Protein AF-A0A2E4EBK4-F1 (afdb_monomer_lite)

Radius of gyration: 15.57 Å; chains: 1; bounding box: 38×34×44 Å

pLDDT: mean 87.54, std 9.89, range [37.59, 95.5]

Foldseek 3Di:
DDDDDQPLVLLCVLLVDDSVNLVVLCPDPLSVLLSQLSSQLSVCVVQDVVSVVLLPDPDDLCVLLLLLQHNDLLPRPRSDHSVVLVVCVVVVVSSSSSSNSSSVSSVLCCLQQPDPDRPVLVQVQCVVVVHDNSVLSNCSVVPSPVSNVVNVPRPDPDDD

Sequence (160 aa):
MYRYKFPLKAMAGTTGIPLDTLKTWRQVSNRLNHCKLVELAHLRLKDDPAAQSDLNQDISIQDYASHLGFDNPFKTGAPIPPTTLRQWDKDGDHGRIKMFLLGYQTLLLKSALGKDWDIFKFDCALRDMGLVRSQVVRLIRADLGAAKKLLSHLPIPESA

Structure (mmCIF, N/CA/C/O backbone):
data_AF-A0A2E4EBK4-F1
#
_entry.id   AF-A0A2E4EBK4-F1
#
loop_
_atom_site.group_PDB
_atom_site.id
_atom_site.type_symbol
_atom_site.label_atom_id
_atom_site.label_alt_id
_atom_site.label_comp_id
_atom_site.label_asym_id
_atom_site.label_entity_id
_atom_site.label_seq_id
_atom_site.pdbx_PDB_ins_code
_atom_site.Cartn_x
_atom_site.Cartn_y
_atom_site.Cartn_z
_atom_site.occupancy
_atom_site.B_iso_or_equiv
_atom_site.auth_seq_id
_atom_site.auth_comp_id
_atom_site.auth_asym_id
_atom_site.auth_atom_id
_atom_site.pdbx_PDB_model_num
ATOM 1 N N . MET A 1 1 ? -0.941 17.374 5.161 1.00 51.88 1 MET A N 1
ATOM 2 C CA . MET A 1 1 ? -0.230 16.787 4.003 1.00 51.88 1 MET A CA 1
ATOM 3 C C . MET A 1 1 ? 0.959 15.955 4.495 1.00 51.88 1 MET A C 1
ATOM 5 O O . MET A 1 1 ? 1.629 16.407 5.418 1.00 51.88 1 MET A O 1
ATOM 9 N N . TYR A 1 2 ? 1.174 14.739 3.972 1.00 57.44 2 TYR A N 1
ATOM 10 C CA . TYR A 1 2 ? 2.353 13.906 4.288 1.00 57.44 2 TYR A CA 1
ATOM 11 C C . TYR A 1 2 ? 3.580 14.427 3.524 1.00 57.44 2 TYR A C 1
ATOM 13 O O . TYR A 1 2 ? 3.460 14.763 2.345 1.00 57.44 2 TYR A O 1
ATOM 21 N N . ARG A 1 3 ? 4.745 14.503 4.182 1.00 71.25 3 ARG A N 1
ATOM 22 C CA . ARG A 1 3 ? 6.004 14.930 3.553 1.00 71.25 3 ARG A CA 1
ATOM 23 C C . ARG A 1 3 ? 6.816 13.700 3.148 1.00 71.25 3 ARG A C 1
ATOM 25 O O . ARG A 1 3 ? 7.276 12.965 4.015 1.00 71.25 3 ARG A O 1
ATOM 32 N N . TYR A 1 4 ? 6.980 13.509 1.844 1.00 77.69 4 TYR A N 1
ATOM 33 C CA . TYR A 1 4 ? 7.773 12.432 1.246 1.00 77.69 4 TYR A CA 1
ATOM 34 C C . TYR A 1 4 ? 9.271 12.743 1.367 1.00 77.69 4 TYR A C 1
ATOM 36 O O . TYR A 1 4 ? 9.689 13.877 1.112 1.00 77.69 4 TYR A O 1
ATOM 44 N N . LYS A 1 5 ? 10.070 11.763 1.791 1.00 80.44 5 LYS A N 1
ATOM 45 C CA . LYS A 1 5 ? 11.518 11.875 2.035 1.00 80.44 5 LYS A CA 1
ATOM 46 C C . LYS A 1 5 ? 12.343 11.036 1.052 1.00 80.44 5 LYS A C 1
ATOM 48 O O . LYS A 1 5 ? 13.519 11.334 0.868 1.00 80.44 5 LYS A O 1
ATOM 53 N N . PHE A 1 6 ? 11.744 10.033 0.405 1.00 86.31 6 PHE A N 1
ATOM 54 C CA . PHE A 1 6 ? 12.374 9.141 -0.580 1.00 86.31 6 PHE A CA 1
ATOM 55 C C . PHE A 1 6 ? 13.766 8.611 -0.170 1.00 86.31 6 PHE A C 1
ATOM 57 O O . PHE A 1 6 ? 14.755 8.884 -0.862 1.00 86.31 6 PHE A O 1
ATOM 64 N N . PRO A 1 7 ? 13.895 7.841 0.928 1.00 90.31 7 PRO A N 1
ATOM 65 C CA . PRO A 1 7 ? 15.158 7.210 1.312 1.00 90.31 7 PRO A CA 1
ATOM 66 C C . PRO A 1 7 ? 15.496 6.030 0.376 1.00 90.31 7 PRO A C 1
ATOM 68 O O . PRO A 1 7 ? 15.449 4.870 0.778 1.00 90.31 7 PRO A O 1
ATOM 71 N N . LEU A 1 8 ? 15.842 6.326 -0.884 1.00 91.00 8 LEU A N 1
ATOM 72 C CA . LEU A 1 8 ? 15.862 5.365 -2.000 1.00 91.00 8 LEU A CA 1
ATOM 73 C C . LEU A 1 8 ? 16.691 4.101 -1.730 1.00 91.00 8 LEU A C 1
ATOM 75 O O . LEU A 1 8 ? 16.259 3.014 -2.091 1.00 91.00 8 LEU A O 1
ATOM 79 N N . LYS A 1 9 ? 17.858 4.220 -1.077 1.00 92.31 9 LYS A N 1
ATOM 80 C CA . LYS A 1 9 ? 18.693 3.055 -0.719 1.00 92.31 9 LYS A CA 1
ATOM 81 C C . LYS A 1 9 ? 17.980 2.118 0.257 1.00 92.31 9 LYS A C 1
ATOM 83 O O . LYS A 1 9 ? 17.983 0.911 0.056 1.00 92.31 9 LYS A O 1
ATOM 88 N N . ALA A 1 10 ? 17.350 2.679 1.289 1.00 90.44 10 ALA A N 1
ATOM 89 C CA . ALA A 1 10 ? 16.594 1.896 2.260 1.00 90.44 10 ALA A CA 1
ATOM 90 C C . ALA A 1 10 ? 15.340 1.291 1.615 1.00 90.44 10 ALA A C 1
ATOM 92 O O . ALA A 1 10 ? 15.062 0.120 1.828 1.00 90.44 10 ALA A O 1
ATOM 93 N N . MET A 1 11 ? 14.635 2.065 0.782 1.00 92.12 11 MET A N 1
ATOM 94 C CA . MET A 1 11 ? 13.477 1.576 0.028 1.00 92.12 11 MET A CA 1
ATOM 95 C C . MET A 1 11 ? 13.852 0.408 -0.883 1.00 92.12 11 MET A C 1
ATOM 97 O O . MET A 1 11 ? 13.127 -0.578 -0.912 1.00 92.12 11 MET A O 1
ATOM 101 N N . ALA A 1 12 ? 14.981 0.484 -1.592 1.00 90.56 12 ALA A N 1
ATOM 102 C CA . ALA A 1 12 ? 15.452 -0.614 -2.431 1.00 90.56 12 ALA A CA 1
ATOM 103 C C . ALA A 1 12 ? 15.703 -1.888 -1.609 1.00 90.56 12 ALA A C 1
ATOM 105 O O . ALA A 1 12 ? 15.255 -2.960 -1.999 1.00 90.56 12 ALA A O 1
ATOM 106 N N . GLY A 1 13 ? 16.352 -1.757 -0.445 1.00 87.75 13 GLY A N 1
ATOM 107 C CA . GLY A 1 13 ? 16.614 -2.887 0.451 1.00 87.75 13 GLY A 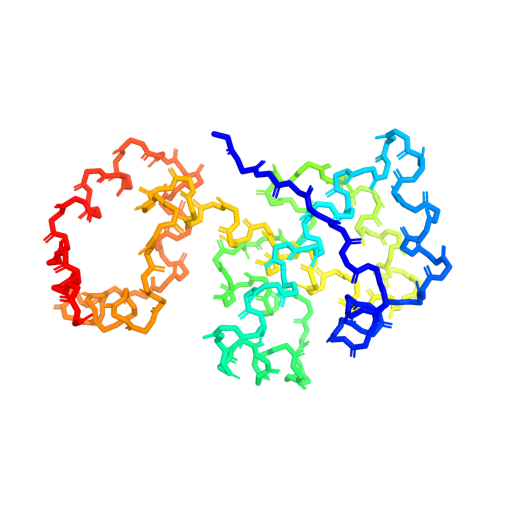CA 1
ATOM 108 C C . GLY A 1 13 ? 15.347 -3.518 1.035 1.00 87.75 13 GLY A C 1
ATOM 109 O O . GLY A 1 13 ? 15.247 -4.736 1.085 1.00 87.75 13 GLY A O 1
ATOM 110 N N . THR A 1 14 ? 14.364 -2.712 1.444 1.00 88.12 14 THR A N 1
ATOM 111 C CA . THR A 1 14 ? 13.120 -3.210 2.059 1.00 88.12 14 THR A CA 1
ATOM 112 C C . THR A 1 14 ? 12.121 -3.734 1.030 1.00 88.12 14 THR A C 1
ATOM 114 O O . THR A 1 14 ? 11.429 -4.713 1.284 1.00 88.12 14 THR A O 1
ATOM 117 N N . THR A 1 15 ? 12.020 -3.084 -0.131 1.00 85.81 15 THR A N 1
ATOM 118 C CA . THR A 1 15 ? 10.977 -3.395 -1.125 1.00 85.81 15 THR A CA 1
ATOM 119 C C . THR A 1 15 ? 11.452 -4.299 -2.261 1.00 85.81 15 THR A C 1
ATOM 121 O O . THR A 1 15 ? 10.644 -4.727 -3.080 1.00 85.81 15 THR A O 1
ATOM 124 N N . GLY A 1 16 ? 12.759 -4.547 -2.377 1.00 84.88 16 GLY A N 1
ATOM 125 C CA . GLY A 1 16 ? 13.336 -5.305 -3.490 1.00 84.88 16 GLY A CA 1
ATOM 126 C C . GLY A 1 16 ? 13.254 -4.597 -4.850 1.00 84.88 16 GLY A C 1
ATOM 127 O O . GLY A 1 16 ? 13.669 -5.158 -5.862 1.00 84.88 16 GLY A O 1
ATOM 128 N N . ILE A 1 17 ? 12.743 -3.361 -4.914 1.00 88.56 17 ILE A N 1
ATOM 129 C CA . ILE A 1 17 ? 12.715 -2.577 -6.153 1.00 88.56 17 ILE A CA 1
ATOM 130 C C . ILE A 1 17 ? 14.126 -2.040 -6.428 1.00 88.56 17 ILE A C 1
ATOM 132 O O . ILE A 1 17 ? 14.695 -1.376 -5.556 1.00 88.56 17 ILE A O 1
ATOM 136 N N . PRO A 1 18 ? 14.692 -2.249 -7.635 1.00 91.50 18 PRO A N 1
ATOM 137 C CA . PRO A 1 18 ? 16.042 -1.797 -7.944 1.00 91.50 18 PRO A CA 1
ATOM 138 C C . PRO A 1 18 ? 16.235 -0.301 -7.685 1.00 91.50 18 PRO A C 1
ATOM 140 O O . PRO A 1 18 ? 15.401 0.528 -8.061 1.00 91.50 18 PRO A O 1
ATOM 143 N N . LEU A 1 19 ? 17.375 0.058 -7.086 1.00 93.31 19 LEU A N 1
ATOM 144 C CA . LEU A 1 19 ? 17.690 1.444 -6.737 1.00 93.31 19 LEU A CA 1
ATOM 145 C C . LEU A 1 19 ? 17.600 2.380 -7.950 1.00 93.31 19 LEU A C 1
ATOM 147 O O . LEU A 1 19 ? 17.087 3.492 -7.828 1.00 93.31 19 LEU A O 1
ATOM 151 N N . ASP A 1 20 ? 18.054 1.934 -9.119 1.00 92.44 20 ASP A N 1
ATOM 152 C CA . ASP A 1 20 ? 17.996 2.745 -10.336 1.00 92.44 20 ASP A CA 1
ATOM 153 C C . ASP A 1 20 ? 16.562 2.938 -10.833 1.00 92.44 20 ASP A C 1
ATOM 155 O O . ASP A 1 20 ? 16.202 4.045 -11.224 1.00 92.44 20 ASP A O 1
ATOM 159 N N . THR A 1 21 ? 15.695 1.930 -10.679 1.00 90.88 21 THR A N 1
ATOM 160 C CA . THR A 1 21 ? 14.254 2.085 -10.938 1.00 90.88 21 THR A CA 1
ATOM 161 C C . THR A 1 21 ? 13.651 3.161 -10.031 1.00 90.88 21 THR A C 1
ATOM 163 O O . THR A 1 21 ? 12.924 4.035 -10.504 1.00 90.88 21 THR A O 1
ATOM 166 N N . LEU A 1 22 ? 13.997 3.159 -8.738 1.00 92.12 22 LEU A N 1
ATOM 167 C CA . LEU A 1 22 ? 13.518 4.167 -7.788 1.00 92.12 22 LEU A CA 1
ATOM 168 C C . LEU A 1 22 ? 14.063 5.575 -8.086 1.00 92.12 22 LEU A C 1
ATOM 170 O O . LEU A 1 22 ? 13.322 6.555 -7.958 1.00 92.12 22 LEU A O 1
ATOM 174 N N . LYS A 1 23 ? 15.329 5.698 -8.516 1.00 92.94 23 LYS A N 1
ATOM 175 C CA . LYS A 1 23 ? 15.907 6.974 -8.980 1.00 92.94 23 LYS A CA 1
ATOM 176 C C . LYS A 1 23 ? 15.131 7.516 -10.179 1.00 92.94 23 LYS A C 1
ATOM 178 O O . LYS A 1 23 ? 14.716 8.674 -10.143 1.00 92.94 23 LYS A O 1
ATOM 183 N N . THR A 1 24 ? 14.873 6.678 -11.185 1.00 91.88 24 THR A N 1
ATOM 184 C CA . THR A 1 24 ? 14.077 7.057 -12.358 1.00 91.88 24 THR A CA 1
ATOM 185 C C . THR A 1 24 ? 12.672 7.485 -11.943 1.00 91.88 24 THR A C 1
ATOM 187 O O . THR A 1 24 ? 12.216 8.561 -12.322 1.00 91.88 24 THR A O 1
ATOM 190 N N . TRP A 1 25 ? 11.984 6.703 -11.108 1.00 92.06 25 TRP A N 1
ATOM 191 C CA . TRP A 1 25 ? 10.619 7.033 -10.690 1.00 92.06 25 TRP A CA 1
ATOM 192 C C . TRP A 1 25 ? 10.513 8.347 -9.923 1.00 92.06 25 TRP A C 1
ATOM 194 O O . TRP A 1 25 ? 9.522 9.058 -10.066 1.00 92.06 25 TRP A O 1
ATOM 204 N N . ARG A 1 26 ? 11.529 8.692 -9.127 1.00 91.75 26 ARG A N 1
ATOM 205 C CA . ARG A 1 26 ? 11.579 9.969 -8.408 1.00 91.75 26 ARG A CA 1
ATOM 206 C C . ARG A 1 26 ? 11.706 11.172 -9.351 1.00 91.75 26 ARG A C 1
ATOM 208 O O . ARG A 1 26 ? 11.231 12.249 -9.003 1.00 91.75 26 ARG A O 1
ATOM 215 N N . GLN A 1 27 ? 12.373 11.012 -10.491 1.00 89.62 27 GLN A N 1
ATOM 216 C CA . GLN A 1 27 ? 12.675 12.106 -11.418 1.00 89.62 27 GLN A CA 1
ATOM 217 C C . GLN A 1 27 ? 11.580 12.321 -12.468 1.00 89.62 27 GLN A C 1
ATOM 219 O O . GLN A 1 27 ? 11.358 13.449 -12.899 1.00 89.62 27 GLN A O 1
ATOM 224 N N . VAL A 1 28 ? 10.877 11.261 -12.873 1.00 89.69 28 VAL A N 1
ATOM 225 C CA . VAL A 1 28 ? 9.835 11.359 -13.900 1.00 89.69 28 VAL A CA 1
ATOM 226 C C . VAL A 1 28 ? 8.501 11.757 -13.262 1.00 89.69 28 VAL A C 1
ATOM 228 O O . VAL A 1 28 ? 7.968 11.046 -12.409 1.00 89.69 28 VAL A O 1
ATOM 231 N N . SER A 1 29 ? 7.923 12.877 -13.709 1.00 84.06 29 SER A N 1
ATOM 232 C CA . SER A 1 29 ? 6.692 13.460 -13.149 1.00 84.06 29 SER A CA 1
ATOM 233 C C . SER A 1 29 ? 5.529 12.463 -13.066 1.00 84.06 29 SER A C 1
ATOM 235 O O . SER A 1 29 ? 4.869 12.366 -12.031 1.00 84.06 29 SER A O 1
ATOM 237 N N . ASN A 1 30 ? 5.325 11.655 -14.110 1.00 82.25 30 ASN A N 1
ATOM 238 C CA . ASN A 1 30 ? 4.269 10.640 -14.154 1.00 82.25 30 ASN A CA 1
ATOM 239 C C . ASN A 1 30 ? 4.565 9.386 -13.301 1.00 82.25 30 ASN A C 1
ATOM 241 O O . ASN A 1 30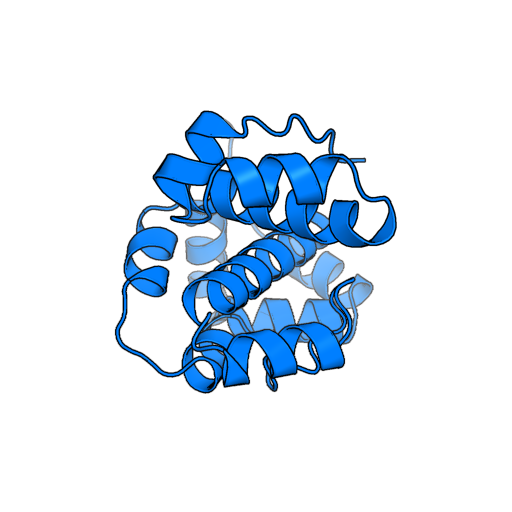 ? 3.651 8.612 -13.023 1.00 82.25 30 ASN A O 1
ATOM 245 N N . ARG A 1 31 ? 5.812 9.181 -12.852 1.00 87.44 31 ARG A N 1
ATOM 246 C CA . ARG A 1 31 ? 6.222 8.070 -11.974 1.00 87.44 31 ARG A CA 1
ATOM 247 C C . ARG A 1 31 ? 6.409 8.499 -10.520 1.00 87.44 31 ARG A C 1
ATOM 249 O O . ARG A 1 31 ? 6.551 7.643 -9.650 1.00 87.44 31 ARG A O 1
ATOM 256 N N . LEU A 1 32 ? 6.316 9.792 -10.215 1.00 89.50 32 LEU A N 1
ATOM 257 C CA . LEU A 1 32 ? 6.471 10.290 -8.849 1.00 89.50 32 LEU A CA 1
ATOM 258 C C . LEU A 1 32 ? 5.457 9.652 -7.885 1.00 89.50 32 LEU A C 1
ATOM 260 O O . LEU A 1 32 ? 5.797 9.326 -6.749 1.00 89.50 32 LEU A O 1
ATOM 264 N N . ASN A 1 33 ? 4.222 9.421 -8.341 1.00 89.62 33 ASN A N 1
ATOM 265 C CA . ASN A 1 33 ? 3.194 8.747 -7.544 1.00 89.62 33 ASN A CA 1
ATOM 266 C C . ASN A 1 33 ? 3.543 7.290 -7.237 1.00 89.62 33 ASN A C 1
ATOM 268 O O . ASN A 1 33 ? 3.196 6.808 -6.162 1.00 89.62 33 ASN A O 1
ATOM 272 N N . HIS A 1 34 ? 4.285 6.616 -8.120 1.00 91.12 34 HIS A N 1
ATOM 273 C CA . HIS A 1 34 ? 4.794 5.286 -7.820 1.00 91.12 34 HIS A CA 1
ATOM 274 C C . HIS A 1 34 ? 5.736 5.360 -6.620 1.00 91.12 34 HIS A C 1
ATOM 276 O O . HIS A 1 34 ? 5.541 4.692 -5.610 1.00 91.12 34 HIS A O 1
ATOM 282 N N . CYS A 1 35 ? 6.719 6.255 -6.704 1.00 91.44 35 CYS A N 1
ATOM 283 C CA . CYS A 1 35 ? 7.719 6.417 -5.661 1.00 91.44 35 CYS A CA 1
ATOM 284 C C . CYS A 1 35 ? 7.069 6.765 -4.308 1.00 91.44 35 CYS A C 1
ATOM 286 O O . CYS A 1 35 ? 7.465 6.226 -3.279 1.00 91.44 35 CYS A O 1
ATOM 288 N N . LYS A 1 36 ? 6.025 7.612 -4.306 1.00 92.50 36 LYS A N 1
ATOM 289 C CA . LYS A 1 36 ? 5.266 7.978 -3.094 1.00 92.50 36 LYS A CA 1
ATOM 290 C C . LYS A 1 36 ? 4.586 6.775 -2.441 1.00 92.50 36 LYS A C 1
ATOM 292 O O . LYS A 1 36 ? 4.641 6.632 -1.224 1.00 92.50 36 LYS A O 1
ATOM 297 N N . LEU A 1 37 ? 3.939 5.921 -3.236 1.00 93.81 37 LEU A N 1
ATOM 298 C CA . LEU A 1 37 ? 3.274 4.724 -2.718 1.00 93.81 37 LEU A CA 1
ATOM 299 C C . LEU A 1 37 ? 4.288 3.693 -2.215 1.00 93.81 37 LEU A C 1
ATOM 301 O O . LEU A 1 37 ? 4.082 3.123 -1.149 1.00 93.81 37 LEU A O 1
ATOM 305 N N . VAL A 1 38 ? 5.410 3.514 -2.914 1.00 93.69 38 VAL A N 1
ATOM 306 C CA . VAL A 1 38 ? 6.497 2.640 -2.444 1.00 93.69 38 VAL A CA 1
ATOM 307 C C . VAL A 1 38 ? 7.101 3.159 -1.144 1.00 93.69 38 VAL A C 1
ATOM 309 O O . VAL A 1 38 ? 7.412 2.367 -0.265 1.00 93.69 38 VAL A O 1
ATOM 312 N N . GLU A 1 39 ? 7.241 4.475 -0.974 1.00 93.56 39 GLU A N 1
ATOM 313 C CA . GLU A 1 39 ? 7.699 5.038 0.299 1.00 93.56 39 GLU A CA 1
ATOM 314 C C . GLU A 1 39 ? 6.715 4.731 1.436 1.00 93.56 39 GLU A C 1
ATOM 316 O O . GLU A 1 39 ? 7.140 4.378 2.533 1.00 93.56 39 GLU A O 1
ATOM 321 N N . LEU A 1 40 ? 5.405 4.810 1.184 1.00 93.06 40 LEU A N 1
ATOM 322 C CA . LEU A 1 40 ? 4.401 4.434 2.181 1.00 93.06 40 LEU A CA 1
ATOM 323 C C . LEU A 1 40 ? 4.449 2.941 2.517 1.00 93.06 40 LEU A C 1
ATOM 325 O O . LEU A 1 40 ? 4.368 2.600 3.693 1.00 93.06 40 LEU A O 1
ATOM 329 N N . ALA A 1 41 ? 4.625 2.075 1.516 1.00 94.56 41 ALA A N 1
ATOM 330 C CA . ALA A 1 41 ? 4.814 0.641 1.727 1.00 94.56 41 ALA A CA 1
ATOM 331 C C . ALA A 1 41 ? 6.083 0.359 2.544 1.00 94.56 41 ALA A C 1
ATOM 333 O O . ALA A 1 41 ? 6.037 -0.380 3.516 1.00 94.56 41 ALA A O 1
ATOM 334 N N . HIS A 1 42 ? 7.197 1.012 2.208 1.00 93.81 42 HIS A N 1
ATOM 335 C CA . HIS A 1 42 ? 8.462 0.918 2.939 1.00 93.81 42 HIS A CA 1
ATOM 336 C C . HIS A 1 42 ? 8.317 1.293 4.415 1.00 93.81 42 HIS A C 1
ATOM 338 O O . HIS A 1 42 ? 8.811 0.581 5.282 1.00 93.81 42 HIS A O 1
ATOM 344 N N . LEU A 1 43 ? 7.636 2.404 4.707 1.00 91.31 43 L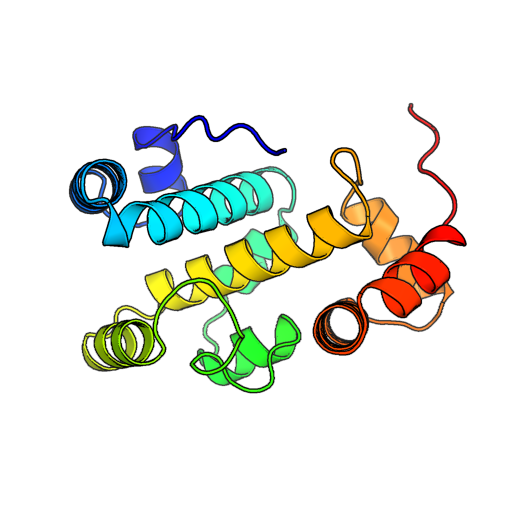EU A N 1
ATOM 345 C CA . LEU A 1 43 ? 7.357 2.802 6.088 1.00 91.31 43 LEU A CA 1
ATOM 346 C C . LEU A 1 43 ? 6.474 1.761 6.783 1.00 91.31 43 LEU A C 1
ATOM 348 O O . LEU A 1 43 ? 6.794 1.330 7.882 1.00 91.31 43 LEU A O 1
ATOM 352 N N . ARG A 1 44 ? 5.420 1.286 6.107 1.00 91.25 44 ARG A N 1
ATOM 353 C CA . ARG A 1 44 ? 4.534 0.253 6.650 1.00 91.25 44 ARG A CA 1
ATOM 354 C C . ARG A 1 44 ? 5.286 -1.032 7.001 1.00 91.25 44 ARG A C 1
ATOM 356 O O . ARG A 1 44 ? 5.072 -1.558 8.079 1.00 91.25 44 ARG A O 1
ATOM 363 N N . LEU A 1 45 ? 6.175 -1.507 6.134 1.00 91.81 45 LEU A N 1
ATOM 364 C CA . LEU A 1 45 ? 6.961 -2.726 6.360 1.00 91.81 45 LEU A CA 1
ATOM 365 C C . LEU A 1 45 ? 7.955 -2.597 7.524 1.00 91.81 45 LEU A C 1
ATOM 367 O O . LEU A 1 45 ? 8.312 -3.599 8.134 1.00 91.81 45 LEU A O 1
ATOM 371 N N . LYS A 1 46 ? 8.403 -1.378 7.842 1.00 88.12 46 LYS A N 1
ATOM 372 C CA . LYS A 1 46 ? 9.255 -1.125 9.013 1.00 88.12 46 LYS A CA 1
ATOM 373 C C . LYS A 1 46 ? 8.485 -1.154 10.326 1.00 88.12 46 LYS A C 1
ATOM 375 O O . LYS A 1 46 ? 9.029 -1.616 11.323 1.00 88.12 46 LYS A O 1
ATOM 380 N N . ASP A 1 47 ? 7.260 -0.643 10.303 1.00 84.12 47 ASP A N 1
ATOM 381 C CA . ASP A 1 47 ? 6.450 -0.442 11.504 1.00 84.12 47 ASP A CA 1
ATOM 382 C C . ASP A 1 47 ? 5.529 -1.648 11.791 1.00 84.12 47 ASP A C 1
ATOM 384 O O . ASP A 1 47 ? 5.030 -1.795 12.902 1.00 84.12 47 ASP A O 1
ATOM 388 N N . ASP 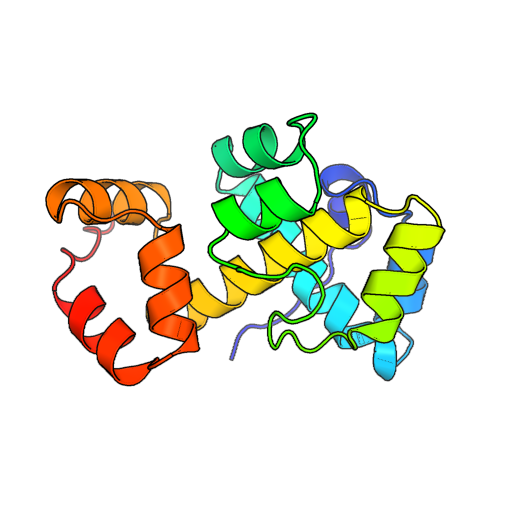A 1 48 ? 5.298 -2.517 10.799 1.00 86.06 48 ASP A N 1
ATOM 389 C CA . ASP A 1 48 ? 4.394 -3.669 10.875 1.00 86.06 48 ASP A CA 1
ATOM 390 C C . ASP A 1 48 ? 5.062 -4.955 10.346 1.00 86.06 48 ASP A C 1
ATOM 392 O O . ASP A 1 48 ? 5.037 -5.224 9.138 1.00 86.06 48 ASP A O 1
ATOM 396 N N . PRO A 1 49 ? 5.624 -5.793 11.240 1.00 82.50 49 PRO A N 1
ATOM 397 C CA . PRO A 1 49 ? 6.195 -7.089 10.873 1.00 82.50 49 PRO A CA 1
ATOM 398 C C . PRO A 1 49 ? 5.198 -8.041 10.198 1.00 82.50 49 PRO A C 1
ATOM 400 O O . PRO A 1 49 ? 5.607 -8.878 9.390 1.00 82.50 49 PRO A O 1
ATOM 403 N N . ALA A 1 50 ? 3.895 -7.919 10.482 1.00 83.69 50 ALA A N 1
ATOM 404 C CA . ALA A 1 50 ? 2.883 -8.753 9.841 1.00 83.69 50 ALA A CA 1
ATOM 405 C C . ALA A 1 50 ? 2.754 -8.404 8.351 1.00 83.69 50 ALA A C 1
ATOM 407 O O . ALA A 1 50 ? 2.687 -9.309 7.524 1.00 83.69 50 ALA A O 1
ATOM 408 N N . ALA A 1 51 ? 2.859 -7.122 7.982 1.00 87.44 51 ALA A N 1
ATOM 409 C CA . ALA A 1 51 ? 2.885 -6.709 6.577 1.00 87.44 51 ALA A CA 1
ATOM 410 C C . ALA A 1 51 ? 4.077 -7.303 5.803 1.00 87.44 51 ALA A C 1
ATOM 412 O O . ALA A 1 51 ? 3.946 -7.598 4.614 1.00 87.44 51 ALA A O 1
ATOM 413 N N . GLN A 1 52 ? 5.227 -7.501 6.460 1.00 85.31 52 GLN A N 1
ATOM 414 C CA . GLN A 1 52 ? 6.384 -8.165 5.851 1.00 85.31 52 GLN A CA 1
ATOM 415 C C . GLN A 1 52 ? 6.115 -9.652 5.597 1.00 85.31 52 GLN A C 1
ATOM 417 O O . GLN A 1 52 ? 6.482 -10.165 4.540 1.00 85.31 52 GLN A O 1
ATOM 422 N N . SER A 1 53 ? 5.453 -10.324 6.543 1.00 84.31 53 SER A N 1
ATOM 423 C CA . SER A 1 53 ? 5.008 -11.710 6.380 1.00 84.31 53 SER A CA 1
ATOM 424 C C . SER A 1 53 ? 4.004 -11.833 5.231 1.00 84.31 53 SER A C 1
ATOM 426 O O . SER A 1 53 ? 4.236 -12.602 4.302 1.00 84.31 53 SER A O 1
ATOM 428 N N . ASP A 1 54 ? 2.955 -11.005 5.228 1.00 85.94 54 ASP A N 1
ATOM 429 C CA . ASP A 1 54 ? 1.900 -10.997 4.205 1.00 85.94 54 ASP A CA 1
ATOM 430 C C . ASP A 1 54 ? 2.456 -10.763 2.797 1.00 85.94 54 ASP A C 1
ATOM 432 O O . ASP A 1 54 ? 2.025 -11.378 1.824 1.00 85.94 54 ASP A O 1
ATOM 436 N N . LEU A 1 55 ? 3.433 -9.866 2.673 1.00 87.12 55 LEU A N 1
ATOM 437 C CA . LEU A 1 55 ? 4.089 -9.575 1.406 1.00 87.12 55 LEU A CA 1
ATOM 438 C C . LEU A 1 55 ? 4.869 -10.783 0.858 1.00 87.12 55 LEU A C 1
ATOM 440 O O . LEU A 1 55 ? 4.861 -11.015 -0.354 1.00 87.12 55 LEU A O 1
ATOM 444 N N . ASN A 1 56 ? 5.535 -11.526 1.744 1.00 84.75 56 ASN A N 1
ATOM 445 C CA . ASN A 1 56 ? 6.370 -12.679 1.406 1.00 84.75 56 ASN A CA 1
ATOM 446 C C . ASN A 1 56 ? 5.558 -13.960 1.168 1.00 84.75 56 ASN A C 1
ATOM 448 O O . ASN A 1 56 ? 6.129 -14.963 0.742 1.00 84.75 56 ASN A O 1
ATOM 452 N N . GLN A 1 57 ? 4.248 -13.947 1.429 1.00 86.12 57 GLN A N 1
ATOM 453 C CA . GLN A 1 57 ? 3.387 -15.085 1.137 1.00 86.12 57 GLN A CA 1
ATOM 454 C C . GLN A 1 57 ? 3.350 -15.366 -0.367 1.00 86.12 57 GLN A C 1
ATOM 456 O O . GLN A 1 57 ? 3.138 -14.467 -1.199 1.00 86.12 57 GLN A O 1
ATOM 461 N N . ASP A 1 58 ? 3.498 -16.647 -0.697 1.00 87.56 58 ASP A N 1
ATOM 462 C CA . ASP A 1 58 ? 3.346 -17.164 -2.053 1.00 87.56 58 ASP A CA 1
ATOM 463 C C . ASP A 1 58 ? 1.859 -17.312 -2.403 1.00 87.56 58 ASP A C 1
ATOM 465 O O . ASP A 1 58 ? 1.290 -18.399 -2.462 1.00 87.56 58 ASP A O 1
ATOM 469 N N . ILE A 1 59 ? 1.203 -16.161 -2.539 1.00 91.31 59 ILE A N 1
ATOM 470 C CA . ILE A 1 59 ? -0.191 -16.032 -2.958 1.00 91.31 59 ILE A CA 1
ATOM 471 C C . ILE A 1 59 ? -0.291 -15.174 -4.213 1.00 91.31 59 ILE A C 1
ATOM 473 O O . ILE A 1 59 ? 0.563 -14.308 -4.476 1.00 91.31 59 ILE A O 1
ATOM 477 N N . SER A 1 60 ? -1.378 -15.381 -4.958 1.00 92.81 60 SER A N 1
ATOM 478 C CA . SER A 1 60 ? -1.672 -14.609 -6.159 1.00 92.81 60 SER A CA 1
ATOM 479 C C . SER A 1 60 ? -1.836 -13.117 -5.838 1.00 92.81 60 SER A C 1
ATOM 481 O O . SER A 1 60 ? -2.180 -12.718 -4.721 1.00 92.81 60 SER A O 1
ATOM 483 N N . ILE A 1 61 ? -1.620 -12.256 -6.835 1.00 94.06 61 ILE A N 1
ATOM 484 C CA . ILE A 1 61 ? -1.866 -10.813 -6.687 1.00 94.06 61 ILE A CA 1
ATOM 485 C C . ILE A 1 61 ? -3.338 -10.543 -6.353 1.00 94.06 61 ILE A C 1
ATOM 487 O O . ILE A 1 61 ? -3.635 -9.613 -5.605 1.00 94.06 61 ILE A O 1
ATOM 491 N N . GLN A 1 62 ? -4.254 -11.345 -6.899 1.00 95.06 62 GLN A N 1
ATOM 492 C CA . GLN A 1 62 ? -5.687 -11.212 -6.657 1.00 95.06 62 GLN A CA 1
ATOM 493 C C . GLN A 1 62 ? -6.031 -11.501 -5.192 1.00 95.06 62 GLN A C 1
ATOM 495 O O . GLN A 1 62 ? -6.760 -10.721 -4.575 1.00 95.06 62 GLN A O 1
ATOM 500 N N . ASP A 1 63 ? -5.463 -12.561 -4.618 1.00 94.75 63 ASP A N 1
ATOM 501 C CA . ASP A 1 63 ? -5.671 -12.903 -3.210 1.00 94.75 63 ASP A CA 1
ATOM 502 C C . ASP A 1 63 ? -5.051 -11.841 -2.307 1.00 94.75 63 ASP A C 1
ATOM 504 O O . ASP A 1 63 ? -5.718 -11.318 -1.415 1.00 94.75 63 ASP A O 1
ATOM 508 N N . TYR A 1 64 ? -3.818 -11.419 -2.606 1.00 95.06 64 TYR A N 1
ATOM 509 C CA . TYR A 1 64 ? -3.153 -10.342 -1.873 1.00 95.06 64 TYR A CA 1
ATOM 510 C C . TYR A 1 64 ? -3.969 -9.040 -1.902 1.00 95.06 64 TYR A C 1
ATOM 512 O O . TYR A 1 64 ? -4.158 -8.385 -0.878 1.00 95.06 64 TYR A O 1
ATOM 520 N N . ALA A 1 65 ? -4.524 -8.675 -3.059 1.00 95.25 65 ALA A N 1
ATOM 521 C CA . ALA A 1 65 ? -5.407 -7.521 -3.186 1.00 95.25 65 ALA A CA 1
ATOM 522 C C . ALA A 1 65 ? -6.664 -7.665 -2.317 1.00 95.25 65 ALA A C 1
ATOM 524 O O . ALA A 1 65 ? -7.012 -6.726 -1.597 1.00 95.25 65 ALA A O 1
ATOM 525 N N . SER A 1 66 ? -7.295 -8.842 -2.324 1.00 94.31 66 SER A N 1
ATOM 526 C CA . SER A 1 66 ? -8.475 -9.138 -1.507 1.00 94.31 66 SER A CA 1
ATOM 527 C C . SER A 1 66 ? -8.178 -9.030 -0.008 1.00 94.31 66 SER A C 1
ATOM 529 O O . SER A 1 66 ? -8.930 -8.373 0.720 1.00 94.31 66 SER A O 1
ATOM 531 N N . HIS A 1 67 ? -7.039 -9.569 0.444 1.00 92.19 67 HIS A N 1
ATOM 532 C CA . HIS A 1 67 ? -6.558 -9.427 1.823 1.00 92.19 67 HIS A CA 1
ATOM 533 C C . HIS A 1 67 ? -6.387 -7.962 2.226 1.00 92.19 67 HIS A C 1
ATOM 535 O O . HIS A 1 67 ? -6.716 -7.575 3.349 1.00 92.19 67 HIS A O 1
ATOM 541 N N . LEU A 1 68 ? -5.952 -7.115 1.293 1.00 93.50 68 LEU A N 1
ATOM 542 C CA . LEU A 1 68 ? -5.820 -5.683 1.530 1.00 93.50 68 LEU A CA 1
ATOM 543 C C . LEU A 1 68 ? -7.142 -4.899 1.414 1.00 93.50 68 LEU A C 1
ATOM 545 O O . LEU A 1 68 ? -7.163 -3.709 1.733 1.00 93.50 68 LEU A O 1
ATOM 549 N N . GLY A 1 69 ? -8.252 -5.534 1.025 1.00 94.31 69 GLY A N 1
ATOM 550 C CA . GLY A 1 69 ? -9.557 -4.883 0.851 1.00 94.31 69 GLY A CA 1
ATOM 551 C C . GLY A 1 69 ? -9.790 -4.296 -0.543 1.00 94.31 69 GLY A C 1
ATOM 552 O O . GLY A 1 69 ? -10.610 -3.389 -0.712 1.00 94.31 69 GLY A O 1
ATOM 553 N N . PHE A 1 70 ? -9.077 -4.797 -1.550 1.00 95.31 70 PHE A N 1
ATOM 554 C CA . PHE A 1 70 ? -9.277 -4.457 -2.953 1.00 95.31 70 PHE A CA 1
ATOM 555 C C . PHE A 1 70 ? -9.873 -5.642 -3.708 1.00 95.31 70 PHE A C 1
ATOM 557 O O . PHE A 1 70 ? -9.267 -6.703 -3.800 1.00 95.31 70 PHE A O 1
ATOM 564 N N . ASP A 1 71 ? -11.032 -5.439 -4.327 1.00 93.06 71 ASP A N 1
ATOM 565 C CA . ASP A 1 71 ? -11.707 -6.513 -5.070 1.00 93.06 71 ASP A CA 1
ATOM 566 C C . ASP A 1 71 ? -11.019 -6.802 -6.416 1.00 93.06 71 ASP A C 1
ATOM 568 O O . ASP A 1 71 ? -11.168 -7.875 -6.994 1.00 93.06 71 ASP A O 1
ATOM 572 N N . ASN A 1 72 ? -10.237 -5.844 -6.925 1.00 93.06 72 ASN A N 1
ATOM 573 C CA . ASN A 1 72 ? -9.457 -6.000 -8.145 1.00 93.06 72 ASN A CA 1
ATOM 574 C C . ASN A 1 72 ? -8.115 -5.247 -8.032 1.00 93.06 72 ASN A C 1
ATOM 576 O O . ASN A 1 72 ? -8.132 -4.018 -7.884 1.00 93.06 72 ASN A O 1
ATOM 580 N N . PRO A 1 73 ? -6.962 -5.931 -8.170 1.00 93.00 73 PRO A N 1
ATOM 581 C CA . PRO A 1 73 ? -5.638 -5.316 -8.050 1.00 93.00 73 PRO A CA 1
ATOM 582 C C . PRO A 1 73 ? -5.365 -4.250 -9.114 1.00 93.00 73 PRO A C 1
ATOM 584 O O . PRO A 1 73 ? -4.567 -3.344 -8.896 1.00 93.00 73 PRO A O 1
ATOM 587 N N . PHE A 1 74 ? -6.049 -4.320 -10.255 1.00 94.06 74 PHE A N 1
ATOM 588 C CA . PHE A 1 74 ? -5.879 -3.420 -11.393 1.00 94.06 74 PHE A CA 1
ATOM 589 C C . PHE A 1 74 ? -6.933 -2.307 -11.447 1.00 94.06 74 PHE A C 1
ATOM 591 O O . PHE A 1 74 ? -6.862 -1.451 -12.327 1.00 94.06 74 PHE A O 1
ATOM 598 N N . LYS A 1 75 ? -7.931 -2.309 -10.552 1.00 90.06 75 LYS A N 1
ATOM 599 C CA . LYS A 1 75 ? -9.012 -1.305 -10.489 1.00 90.06 75 LYS A CA 1
ATOM 600 C C . LYS A 1 75 ? -9.230 -0.811 -9.055 1.00 90.06 75 LYS A C 1
ATOM 602 O O . LYS A 1 75 ? -10.340 -0.809 -8.532 1.00 90.06 75 LYS A O 1
ATOM 607 N N . THR A 1 76 ? -8.153 -0.377 -8.411 1.00 84.94 76 THR A N 1
ATOM 608 C CA . THR A 1 76 ? -8.180 0.041 -7.001 1.00 84.94 76 THR A CA 1
ATOM 609 C C . THR A 1 76 ? -8.648 1.481 -6.788 1.00 84.94 76 THR A C 1
ATOM 611 O O . THR A 1 76 ? -9.178 1.785 -5.720 1.00 84.94 76 THR A O 1
ATOM 614 N N . GLY A 1 77 ? -8.488 2.352 -7.793 1.00 84.50 77 GLY A N 1
ATOM 615 C CA . GLY A 1 77 ? -8.609 3.811 -7.648 1.00 84.50 77 GLY A CA 1
ATOM 616 C C . GLY A 1 77 ? -7.292 4.492 -7.250 1.00 84.50 77 GLY A C 1
ATOM 617 O O . GLY A 1 77 ? -7.262 5.701 -7.021 1.00 84.50 77 GLY A O 1
ATOM 618 N N . ALA A 1 78 ? -6.195 3.729 -7.174 1.00 86.38 78 ALA A N 1
ATOM 619 C CA . ALA A 1 78 ? -4.865 4.260 -6.909 1.00 86.38 78 ALA A CA 1
ATOM 620 C C . ALA A 1 78 ? -4.413 5.243 -8.007 1.00 86.38 78 ALA A C 1
ATOM 622 O O . ALA A 1 78 ? -4.808 5.102 -9.166 1.00 86.38 78 ALA A O 1
ATOM 623 N N . PRO A 1 79 ? -3.501 6.183 -7.691 1.00 85.50 79 PRO A N 1
ATOM 624 C CA . PRO A 1 79 ? -2.923 7.127 -8.655 1.00 85.50 79 PRO A CA 1
ATOM 625 C C . PRO A 1 79 ? -1.940 6.474 -9.653 1.00 85.50 79 PRO A C 1
ATOM 627 O O . PRO A 1 79 ? -1.034 7.138 -10.158 1.00 85.50 79 PRO A O 1
ATOM 630 N N . ILE A 1 80 ? -2.097 5.173 -9.917 1.00 88.50 80 ILE A N 1
ATOM 631 C CA . ILE A 1 80 ? -1.345 4.392 -10.898 1.00 88.50 80 ILE A CA 1
ATOM 632 C C . ILE A 1 80 ? -2.336 3.861 -11.936 1.00 88.50 80 ILE A C 1
ATOM 634 O O . ILE A 1 80 ? -3.293 3.180 -11.560 1.00 88.50 80 ILE A O 1
ATOM 638 N N . PRO A 1 81 ? -2.119 4.127 -13.236 1.00 89.62 81 PRO A N 1
ATOM 639 C CA . PRO A 1 81 ? -3.014 3.648 -14.278 1.00 89.62 81 PRO A CA 1
ATOM 640 C C . PRO A 1 81 ? -3.152 2.115 -14.274 1.00 89.62 81 PRO A C 1
ATOM 642 O O . PRO A 1 81 ? -2.132 1.420 -14.231 1.00 89.62 81 PRO A O 1
ATOM 645 N N . PRO A 1 82 ? -4.373 1.573 -14.442 1.00 92.00 82 PRO A N 1
ATOM 646 C CA . PRO A 1 82 ? -4.612 0.135 -14.592 1.00 92.00 82 PRO A CA 1
ATOM 647 C C . PRO A 1 82 ? -3.758 -0.542 -15.671 1.00 92.00 82 PRO A C 1
ATOM 649 O O . PRO A 1 82 ? -3.397 -1.708 -15.543 1.00 92.00 82 PRO A O 1
ATOM 652 N N . THR A 1 83 ? -3.435 0.182 -16.746 1.00 92.19 83 THR A N 1
ATOM 653 C CA . THR A 1 83 ? -2.574 -0.294 -17.838 1.00 92.19 83 THR A CA 1
ATOM 654 C C . THR A 1 83 ? -1.142 -0.547 -17.380 1.00 92.19 83 THR A C 1
ATOM 656 O O . THR A 1 83 ? -0.565 -1.555 -17.766 1.00 92.19 83 THR A O 1
ATOM 659 N N . THR A 1 84 ? -0.597 0.309 -16.511 1.00 90.81 84 THR A N 1
ATOM 660 C CA . THR A 1 84 ? 0.734 0.116 -15.915 1.00 90.81 84 THR A CA 1
ATOM 661 C C . THR A 1 84 ? 0.762 -1.141 -15.052 1.00 90.81 84 THR A C 1
ATOM 663 O O . THR A 1 84 ? 1.674 -1.948 -15.186 1.00 90.81 84 THR A O 1
ATOM 666 N N . LEU A 1 85 ? -0.249 -1.331 -14.197 1.00 92.44 85 LEU A N 1
ATOM 667 C CA . LEU A 1 85 ? -0.317 -2.501 -13.318 1.00 92.44 85 LEU A CA 1
ATOM 668 C C . LEU A 1 85 ? -0.442 -3.803 -14.122 1.00 92.44 85 LEU A C 1
ATOM 670 O O . LEU A 1 85 ? 0.239 -4.771 -13.817 1.00 92.44 85 LEU A O 1
ATOM 674 N N . ARG A 1 86 ? -1.252 -3.807 -15.189 1.00 94.19 86 ARG A N 1
ATOM 675 C CA . ARG A 1 86 ? -1.352 -4.953 -16.107 1.00 94.19 86 ARG A CA 1
ATOM 676 C C . ARG A 1 86 ? -0.064 -5.222 -16.880 1.00 94.19 86 ARG A C 1
ATOM 678 O O . ARG A 1 86 ? 0.197 -6.369 -17.211 1.00 94.19 86 ARG A O 1
ATOM 685 N N . GLN A 1 87 ? 0.710 -4.188 -17.208 1.00 93.69 87 GLN A N 1
ATOM 686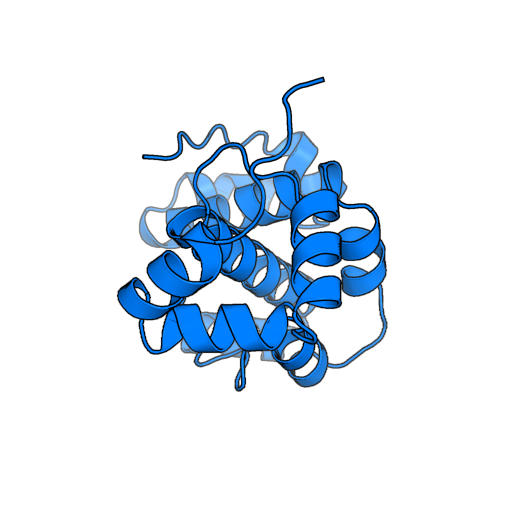 C CA . GLN A 1 87 ? 1.999 -4.384 -17.865 1.00 93.69 87 GLN A CA 1
ATOM 687 C C . GLN A 1 87 ? 2.989 -5.064 -16.918 1.00 93.69 87 GLN A C 1
ATOM 689 O O . GLN A 1 87 ? 3.580 -6.062 -17.295 1.00 93.69 87 GLN A O 1
ATOM 694 N N . TRP A 1 88 ? 3.089 -4.600 -15.671 1.00 92.38 88 TRP A N 1
ATOM 695 C CA . TRP A 1 88 ? 3.921 -5.267 -14.666 1.00 92.38 88 TRP A CA 1
ATOM 696 C C . TRP A 1 88 ? 3.505 -6.711 -14.414 1.00 92.38 88 TRP A C 1
ATOM 698 O O . TRP A 1 88 ? 4.361 -7.568 -14.256 1.00 92.38 88 TRP A O 1
ATOM 708 N N . ASP A 1 89 ? 2.206 -6.995 -14.414 1.00 94.50 89 ASP A N 1
ATOM 709 C CA . ASP A 1 89 ? 1.702 -8.359 -14.260 1.00 94.50 89 ASP A CA 1
ATOM 710 C C . ASP A 1 89 ? 2.196 -9.261 -15.402 1.00 94.50 89 ASP A C 1
ATOM 712 O O . ASP A 1 89 ? 2.762 -10.322 -15.163 1.00 94.50 89 ASP A O 1
ATOM 716 N N . LYS A 1 90 ? 2.106 -8.778 -16.650 1.00 94.81 90 LYS A N 1
ATOM 717 C CA . LYS A 1 90 ? 2.657 -9.471 -17.828 1.00 94.81 90 LYS A CA 1
ATOM 718 C C . LYS A 1 90 ? 4.173 -9.651 -17.771 1.00 94.81 90 LYS A C 1
ATOM 720 O O . LYS A 1 90 ? 4.672 -10.657 -18.263 1.00 94.81 90 LYS A O 1
ATOM 725 N N . ASP A 1 91 ? 4.882 -8.687 -17.192 1.00 93.94 91 ASP A N 1
ATOM 726 C CA . ASP A 1 91 ? 6.338 -8.715 -17.042 1.00 93.94 91 ASP A CA 1
ATOM 727 C C . ASP A 1 91 ? 6.789 -9.595 -15.852 1.00 93.94 91 ASP A C 1
ATOM 729 O O . ASP A 1 91 ? 7.986 -9.738 -15.614 1.00 93.94 91 ASP A O 1
ATOM 733 N N . GLY A 1 92 ? 5.855 -10.181 -15.087 1.00 91.12 92 GLY A N 1
ATOM 734 C CA . GLY A 1 92 ? 6.152 -10.974 -13.888 1.00 91.12 92 GLY A CA 1
ATOM 735 C C . GLY A 1 92 ? 6.564 -10.138 -12.669 1.00 91.12 92 GLY A C 1
ATOM 736 O O . GLY A 1 92 ? 7.028 -10.672 -11.662 1.00 91.12 92 GLY A O 1
ATOM 737 N N . ASP A 1 93 ? 6.363 -8.820 -12.711 1.00 90.00 93 ASP A N 1
ATOM 738 C CA . ASP A 1 93 ? 6.722 -7.847 -11.672 1.00 90.00 93 ASP A CA 1
ATOM 739 C C . ASP A 1 93 ? 5.722 -7.855 -10.486 1.00 90.00 93 ASP A C 1
ATOM 741 O O . ASP A 1 93 ? 5.313 -6.811 -9.959 1.00 90.00 93 ASP A O 1
ATOM 745 N N . HIS A 1 94 ? 5.317 -9.039 -10.017 1.00 90.38 94 HIS A N 1
ATOM 746 C CA . HIS A 1 94 ? 4.297 -9.197 -8.973 1.00 90.38 94 HIS A CA 1
ATOM 747 C C . HIS A 1 94 ? 4.678 -8.481 -7.672 1.00 90.38 94 HIS A C 1
ATOM 749 O O . HIS A 1 94 ? 3.830 -7.865 -7.023 1.00 90.38 94 HIS A O 1
ATOM 755 N N . GLY A 1 95 ? 5.969 -8.490 -7.320 1.00 89.19 95 GLY A N 1
ATOM 756 C CA . GLY A 1 95 ? 6.489 -7.777 -6.154 1.00 89.19 95 GLY A CA 1
ATOM 757 C C . GLY A 1 95 ? 6.217 -6.272 -6.220 1.00 89.19 95 GLY A C 1
ATOM 758 O O . GLY A 1 95 ? 5.767 -5.684 -5.237 1.00 89.19 95 GLY A O 1
ATOM 759 N N . ARG A 1 96 ? 6.381 -5.644 -7.395 1.00 90.69 96 ARG A N 1
ATOM 760 C CA . ARG A 1 96 ? 6.063 -4.218 -7.576 1.00 90.69 96 ARG A CA 1
ATOM 761 C C . ARG A 1 96 ? 4.579 -3.971 -7.337 1.00 90.69 96 ARG A C 1
ATOM 763 O O . ARG A 1 96 ? 4.232 -3.052 -6.601 1.00 90.69 96 ARG A O 1
ATOM 770 N N . ILE A 1 97 ? 3.706 -4.805 -7.901 1.00 93.25 97 ILE A N 1
ATOM 771 C CA . ILE A 1 97 ? 2.252 -4.666 -7.740 1.00 93.25 97 ILE A CA 1
ATOM 772 C C . ILE A 1 97 ? 1.848 -4.806 -6.268 1.00 93.25 97 ILE A C 1
ATOM 774 O O . ILE A 1 97 ? 1.139 -3.936 -5.760 1.00 93.25 97 ILE A O 1
ATOM 778 N N . LYS A 1 98 ? 2.348 -5.828 -5.559 1.00 93.31 98 LYS A N 1
ATOM 779 C CA . LYS A 1 98 ? 2.097 -6.007 -4.119 1.00 93.31 98 LYS A CA 1
ATOM 780 C C . LYS A 1 98 ? 2.524 -4.765 -3.317 1.00 93.31 98 LYS A C 1
ATOM 782 O O . LYS A 1 98 ? 1.733 -4.248 -2.528 1.00 93.31 98 LYS A O 1
ATOM 787 N N . MET A 1 99 ? 3.699 -4.192 -3.601 1.00 93.12 99 MET A N 1
ATOM 788 C CA . MET A 1 99 ? 4.159 -2.949 -2.956 1.00 93.12 99 MET A CA 1
ATOM 789 C C . MET A 1 99 ? 3.225 -1.764 -3.196 1.00 93.12 99 MET A C 1
ATOM 791 O O . MET A 1 99 ? 2.963 -0.981 -2.281 1.00 93.12 99 MET A O 1
ATOM 795 N N . PHE A 1 100 ? 2.692 -1.619 -4.409 1.00 93.88 100 PHE A N 1
ATOM 796 C CA . PHE A 1 100 ? 1.736 -0.551 -4.697 1.00 93.88 100 PHE A CA 1
ATOM 797 C C . PHE A 1 100 ? 0.422 -0.716 -3.958 1.00 93.88 100 PHE A C 1
ATOM 799 O O . PHE A 1 100 ? -0.107 0.273 -3.447 1.00 93.88 100 PHE A O 1
ATOM 806 N N . LEU A 1 101 ? -0.091 -1.941 -3.882 1.00 95.38 101 LEU A N 1
ATOM 807 C CA . LEU A 1 101 ? -1.316 -2.237 -3.150 1.00 95.38 101 LEU A CA 1
ATOM 808 C C . LEU A 1 101 ? -1.142 -1.932 -1.658 1.00 95.38 101 LEU A C 1
ATOM 810 O O . LEU A 1 101 ? -1.971 -1.222 -1.087 1.00 95.38 101 LEU A O 1
ATOM 814 N N . LEU A 1 102 ? -0.032 -2.365 -1.053 1.00 95.25 102 LEU A N 1
ATOM 815 C CA . LEU A 1 102 ? 0.282 -2.083 0.350 1.00 95.25 102 LEU A CA 1
ATOM 816 C C . LEU A 1 102 ? 0.428 -0.577 0.615 1.00 95.25 102 LEU A C 1
ATOM 818 O O . LEU A 1 102 ? -0.157 -0.031 1.556 1.00 95.25 102 LEU A O 1
ATOM 822 N N . GLY A 1 103 ? 1.173 0.120 -0.245 1.00 94.88 103 GLY A N 1
ATOM 823 C CA . GLY A 1 103 ? 1.360 1.566 -0.154 1.00 94.88 103 GLY A CA 1
ATOM 824 C C . GLY A 1 103 ? 0.050 2.340 -0.292 1.00 94.88 103 GLY A C 1
ATOM 825 O O . GLY A 1 103 ? -0.183 3.313 0.429 1.00 94.88 103 GLY A O 1
ATOM 826 N N . TYR A 1 104 ? -0.840 1.892 -1.180 1.00 95.50 104 TYR A N 1
ATOM 827 C CA . TYR A 1 104 ? -2.142 2.519 -1.374 1.00 95.50 104 TYR A CA 1
ATOM 828 C C . TYR A 1 104 ? -3.101 2.243 -0.214 1.00 95.50 104 TYR A C 1
ATOM 830 O O . TYR A 1 104 ? -3.741 3.176 0.266 1.00 95.50 104 TYR A O 1
ATOM 838 N N . GLN A 1 105 ? -3.144 1.015 0.309 1.00 94.44 105 GLN A N 1
ATOM 839 C CA . GLN A 1 105 ? -3.902 0.711 1.526 1.00 94.44 105 GLN A CA 1
ATOM 840 C C . GLN A 1 105 ? -3.440 1.602 2.688 1.00 94.44 105 GLN A C 1
ATOM 842 O O . GLN A 1 105 ? -4.255 2.216 3.375 1.00 94.44 105 GLN A O 1
ATOM 847 N N . THR A 1 106 ? -2.123 1.749 2.847 1.00 93.44 106 THR A N 1
ATOM 848 C CA . THR A 1 106 ? -1.520 2.612 3.870 1.00 93.44 106 THR A CA 1
ATOM 849 C C . THR A 1 106 ? -1.950 4.073 3.707 1.00 93.44 106 THR A C 1
ATOM 851 O O . THR A 1 106 ? -2.266 4.738 4.694 1.00 93.44 106 THR A O 1
ATOM 854 N N . LEU A 1 107 ? -2.007 4.583 2.471 1.00 92.62 107 LEU A N 1
ATOM 855 C CA . LEU A 1 107 ? -2.507 5.930 2.183 1.00 92.62 107 LEU A CA 1
ATOM 856 C C . LEU A 1 107 ? -3.983 6.098 2.574 1.00 92.62 107 LE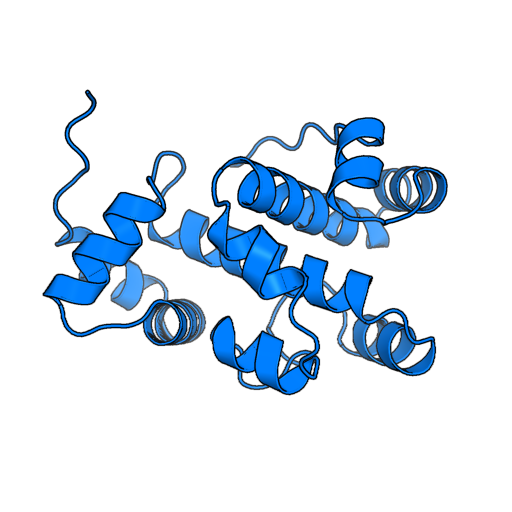U A C 1
ATOM 858 O O . LEU A 1 107 ? -4.342 7.121 3.162 1.00 92.62 107 LEU A O 1
ATOM 862 N N . LEU A 1 108 ? -4.830 5.117 2.249 1.00 93.19 108 LEU A N 1
ATOM 863 C CA . LEU A 1 108 ? -6.259 5.138 2.573 1.00 93.19 108 LEU A CA 1
ATOM 864 C C . LEU A 1 108 ? -6.477 5.154 4.088 1.00 93.19 108 LEU A C 1
ATOM 866 O O . LEU A 1 108 ? -7.187 6.020 4.596 1.00 93.19 108 LEU A O 1
ATOM 870 N N . LEU A 1 109 ? -5.793 4.268 4.814 1.00 91.62 109 LEU A N 1
ATOM 871 C CA . LEU A 1 109 ? -5.880 4.189 6.272 1.00 91.62 109 LEU A CA 1
ATOM 872 C C . LEU A 1 109 ? -5.396 5.484 6.931 1.00 91.62 109 LEU A C 1
ATOM 874 O O . LEU A 1 109 ? -6.104 6.042 7.760 1.00 91.62 109 LEU A O 1
ATOM 878 N N . LYS A 1 110 ? -4.265 6.051 6.488 1.00 88.62 110 LYS A N 1
ATOM 879 C CA . LYS A 1 110 ? -3.779 7.359 6.975 1.00 88.62 110 LYS A CA 1
ATOM 880 C C . LYS A 1 110 ? -4.749 8.507 6.687 1.00 88.62 110 LYS A C 1
ATOM 882 O O . LYS A 1 110 ? -4.868 9.436 7.480 1.00 88.62 110 LYS A O 1
ATOM 887 N N . SER A 1 111 ? -5.453 8.457 5.559 1.00 88.25 111 SER A N 1
ATOM 888 C CA . SER A 1 111 ? -6.468 9.464 5.213 1.00 88.25 111 SER A CA 1
ATOM 889 C C . SER A 1 111 ? -7.693 9.412 6.130 1.00 88.25 111 SER A C 1
ATOM 891 O O . SER A 1 111 ? -8.343 10.441 6.337 1.00 88.25 111 SER A O 1
ATOM 893 N N . ALA A 1 112 ? -8.008 8.231 6.665 1.00 88.56 112 ALA A N 1
ATOM 894 C CA . ALA A 1 112 ? -9.147 8.007 7.546 1.00 88.56 112 ALA A CA 1
ATOM 895 C C . ALA A 1 112 ? -8.795 8.180 9.035 1.00 88.56 112 ALA A C 1
ATOM 897 O O . ALA A 1 112 ? -9.547 8.828 9.753 1.00 88.56 112 ALA A O 1
ATOM 898 N N . LEU A 1 113 ? -7.644 7.659 9.471 1.00 85.81 113 LEU A N 1
ATOM 899 C CA . LEU A 1 113 ? -7.219 7.588 10.875 1.00 85.81 113 LEU A CA 1
ATOM 900 C C . LEU A 1 113 ? -6.337 8.762 11.325 1.00 85.81 113 LEU A C 1
ATOM 902 O O . LEU A 1 113 ? -6.210 9.016 12.516 1.00 85.81 113 LEU A O 1
ATOM 906 N N . GLY A 1 114 ? -5.705 9.479 10.393 1.00 82.12 114 GLY A N 1
ATOM 907 C CA . GLY A 1 114 ? -4.702 10.498 10.710 1.00 82.12 114 GLY A CA 1
ATOM 908 C C . GLY A 1 114 ? -3.268 9.994 10.535 1.00 82.12 114 GLY A C 1
ATOM 909 O O . GLY A 1 114 ? -3.018 8.990 9.872 1.00 82.12 114 GLY A O 1
ATOM 910 N N . LYS A 1 115 ? -2.285 10.746 11.042 1.00 73.00 115 LYS A N 1
ATOM 911 C CA . LYS A 1 115 ? -0.854 10.489 10.776 1.00 73.00 115 LYS A CA 1
ATOM 912 C C . LYS A 1 115 ? -0.174 9.629 11.841 1.00 73.00 115 LYS A C 1
ATOM 914 O O . LYS A 1 115 ? 0.793 8.954 11.505 1.00 73.00 115 LYS A O 1
ATOM 919 N N . ASP A 1 116 ? -0.709 9.650 13.057 1.00 72.62 116 ASP A N 1
ATOM 920 C CA . ASP A 1 116 ? -0.074 9.117 14.268 1.00 72.62 116 ASP A CA 1
ATOM 921 C C . ASP A 1 116 ? -0.793 7.860 14.782 1.00 72.62 116 ASP A C 1
ATOM 923 O O . ASP A 1 116 ? -0.760 7.542 15.966 1.00 72.62 116 ASP A O 1
ATOM 927 N N . TRP A 1 117 ? -1.499 7.159 13.892 1.00 79.69 117 TRP A N 1
ATOM 928 C CA . TRP A 1 117 ? -2.209 5.944 14.265 1.00 79.69 117 TRP A CA 1
ATOM 929 C C . TRP A 1 117 ? -1.236 4.774 14.393 1.00 79.69 117 TRP A C 1
ATOM 931 O O . TRP A 1 117 ? -0.423 4.517 13.501 1.00 79.69 117 TRP A O 1
ATOM 941 N N . ASP A 1 118 ? -1.359 4.056 15.505 1.00 81.50 118 ASP A N 1
ATOM 942 C CA . ASP A 1 118 ? -0.659 2.803 15.740 1.00 81.50 118 ASP A CA 1
ATOM 943 C C . ASP A 1 118 ? -1.445 1.652 15.108 1.00 81.50 118 ASP A C 1
ATOM 945 O O . ASP A 1 118 ? -2.653 1.495 15.294 1.00 81.50 118 ASP A O 1
ATOM 949 N N . ILE A 1 119 ? -0.732 0.860 14.323 1.00 79.88 119 ILE A N 1
ATOM 950 C CA . ILE A 1 119 ? -1.289 -0.195 13.488 1.00 79.88 119 ILE A CA 1
ATOM 951 C C . ILE A 1 119 ? -1.811 -1.352 14.324 1.00 79.88 119 ILE A C 1
ATOM 953 O O . ILE A 1 119 ? -2.897 -1.865 14.061 1.00 79.88 119 ILE A O 1
ATOM 957 N N . PHE A 1 120 ? -1.027 -1.750 15.318 1.00 81.25 120 PHE A N 1
ATOM 958 C CA . PHE A 1 120 ? -1.350 -2.860 16.190 1.00 81.25 120 PHE A CA 1
ATOM 959 C C . PHE A 1 120 ? -2.571 -2.512 17.041 1.00 81.25 120 PHE A C 1
ATOM 961 O O . PHE A 1 120 ? -3.536 -3.272 17.080 1.00 81.25 120 PHE A O 1
ATOM 968 N N . LYS A 1 121 ? -2.583 -1.317 17.645 1.00 81.88 121 LYS A N 1
ATOM 969 C CA . LYS A 1 121 ? -3.739 -0.816 18.400 1.00 81.88 121 LYS A CA 1
ATOM 970 C C . LYS A 1 121 ? -4.979 -0.705 17.514 1.00 81.88 121 LYS A C 1
ATOM 972 O O . LYS A 1 121 ? -6.069 -1.055 17.956 1.00 81.88 121 LYS A O 1
ATOM 977 N N . PHE A 1 122 ? -4.816 -0.278 16.261 1.00 85.88 122 PHE A N 1
ATOM 978 C CA . PHE A 1 122 ? -5.910 -0.248 15.297 1.00 85.88 122 PHE A CA 1
ATOM 979 C C . PHE A 1 122 ? -6.481 -1.645 15.025 1.00 85.88 122 PHE A C 1
ATOM 981 O O . PHE A 1 122 ? -7.692 -1.823 15.123 1.00 85.88 122 PHE A O 1
ATOM 988 N N . ASP A 1 123 ? -5.645 -2.645 14.737 1.00 85.25 123 ASP A N 1
ATOM 989 C CA . ASP A 1 123 ? -6.129 -4.007 14.487 1.00 85.25 123 ASP A CA 1
ATOM 990 C C . ASP A 1 123 ? -6.780 -4.642 15.727 1.00 85.25 123 ASP A C 1
ATOM 992 O O . ASP A 1 123 ? -7.773 -5.360 15.589 1.00 85.25 123 ASP A O 1
ATOM 996 N N . CYS A 1 124 ? -6.269 -4.360 16.932 1.00 84.81 124 CYS A N 1
ATOM 997 C CA . CYS A 1 124 ? -6.908 -4.766 18.187 1.00 84.81 124 CYS A CA 1
ATOM 998 C C . CYS A 1 124 ? -8.308 -4.157 18.314 1.00 84.81 124 CYS A C 1
ATOM 1000 O O . CYS A 1 124 ? -9.278 -4.882 18.517 1.00 84.81 124 CYS A O 1
ATOM 1002 N N . ALA A 1 125 ? -8.434 -2.848 18.097 1.00 85.38 125 ALA A N 1
ATOM 1003 C CA . ALA A 1 125 ? -9.716 -2.168 18.212 1.00 85.38 125 ALA A CA 1
ATOM 1004 C C . ALA A 1 125 ? -10.725 -2.629 17.140 1.00 85.38 125 ALA A C 1
ATOM 1006 O O . ALA A 1 125 ? -11.915 -2.757 17.419 1.00 85.38 125 ALA A O 1
ATOM 1007 N N . LEU A 1 126 ? -10.267 -2.959 15.924 1.00 88.75 126 LEU A N 1
ATOM 1008 C CA . LEU A 1 126 ? -11.127 -3.588 14.917 1.00 88.75 126 LEU A CA 1
ATOM 1009 C C . LEU A 1 126 ? -11.636 -4.960 15.362 1.00 88.75 126 LEU A C 1
ATOM 1011 O O . LEU A 1 126 ? -12.808 -5.270 15.141 1.00 88.75 126 LEU A O 1
ATOM 1015 N N . ARG A 1 127 ? -10.781 -5.767 15.999 1.00 87.56 127 ARG A N 1
ATOM 1016 C CA . ARG A 1 127 ? -11.161 -7.086 16.515 1.00 87.56 127 ARG A CA 1
ATOM 1017 C C . ARG A 1 127 ? -12.255 -6.978 17.575 1.00 87.56 127 ARG A C 1
ATOM 1019 O O . ARG A 1 127 ? -13.206 -7.752 17.510 1.00 87.56 127 ARG A O 1
ATOM 1026 N N . ASP A 1 128 ? -12.164 -5.999 18.472 1.00 86.75 128 ASP A N 1
ATOM 1027 C CA . ASP A 1 128 ? -13.186 -5.744 19.499 1.00 86.75 128 ASP A CA 1
ATOM 1028 C C . ASP A 1 128 ? -14.541 -5.355 18.885 1.00 86.75 128 ASP A C 1
ATOM 1030 O O . ASP A 1 128 ? -15.598 -5.671 19.427 1.00 86.75 128 ASP A O 1
ATOM 1034 N N . MET A 1 129 ? -14.522 -4.728 17.705 1.00 85.75 129 MET A N 1
ATOM 1035 C CA . MET A 1 129 ? -15.719 -4.402 16.923 1.00 85.75 129 MET A CA 1
ATOM 1036 C C . MET A 1 129 ? -16.209 -5.554 16.027 1.00 85.75 129 MET A C 1
ATOM 1038 O O . MET A 1 129 ? -17.190 -5.382 15.303 1.00 85.75 129 MET A O 1
ATOM 1042 N N . GLY A 1 130 ? -15.529 -6.706 16.014 1.00 88.75 130 GLY A N 1
ATOM 1043 C CA . GLY A 1 130 ? -15.830 -7.810 15.096 1.00 88.75 130 GLY A CA 1
ATOM 1044 C C . GLY A 1 130 ? -15.564 -7.476 13.622 1.00 88.75 130 GLY A C 1
ATOM 1045 O O . GLY A 1 130 ? -16.170 -8.071 12.730 1.00 88.75 130 GLY A O 1
ATOM 1046 N N . LEU A 1 131 ? -14.682 -6.510 13.355 1.00 89.75 131 LEU A N 1
ATOM 1047 C CA . LEU A 1 131 ? -14.321 -6.047 12.019 1.00 89.75 131 LEU A CA 1
ATOM 1048 C C . LEU A 1 131 ? -12.925 -6.526 11.621 1.00 89.75 131 LEU A C 1
ATOM 1050 O O . LEU A 1 131 ? -12.042 -6.739 12.451 1.00 89.75 131 LEU A O 1
ATOM 1054 N N . VAL A 1 132 ? -12.698 -6.623 10.313 1.00 90.56 132 VAL A N 1
ATOM 1055 C CA . VAL A 1 132 ? -11.364 -6.840 9.741 1.00 90.56 132 VAL A CA 1
ATOM 1056 C C . VAL A 1 132 ? -10.926 -5.655 8.891 1.00 90.56 132 VAL A C 1
ATOM 1058 O O . VAL A 1 132 ? -11.733 -4.966 8.263 1.00 90.56 132 VAL A O 1
ATOM 1061 N N . ARG A 1 133 ? -9.609 -5.436 8.818 1.00 90.94 133 ARG A N 1
ATOM 1062 C CA . ARG A 1 133 ? -8.998 -4.302 8.107 1.00 90.94 133 ARG A CA 1
ATOM 1063 C C . ARG A 1 133 ? -9.500 -4.146 6.669 1.00 90.94 133 ARG A C 1
ATOM 1065 O O . ARG A 1 133 ? -9.765 -3.031 6.225 1.00 90.94 133 ARG A O 1
ATOM 1072 N N . SER A 1 134 ? -9.672 -5.251 5.946 1.00 92.75 134 SER A N 1
ATOM 1073 C CA . SER A 1 134 ? -10.151 -5.241 4.558 1.00 92.75 134 SER A CA 1
ATOM 1074 C C . SER A 1 134 ? -11.567 -4.665 4.418 1.00 92.75 134 SER A C 1
ATOM 1076 O O . SER A 1 134 ? -11.840 -3.966 3.443 1.00 92.75 134 SER A O 1
ATOM 1078 N N . GLN A 1 135 ? -12.455 -4.876 5.397 1.00 93.06 135 GLN A N 1
ATOM 1079 C CA . GLN A 1 135 ? -13.792 -4.267 5.420 1.00 93.06 135 GLN A CA 1
ATOM 1080 C C . GLN A 1 135 ? -13.705 -2.753 5.615 1.00 93.06 135 GLN A C 1
ATOM 1082 O O . GLN A 1 135 ? -14.379 -2.004 4.911 1.00 93.06 135 GLN A O 1
ATOM 1087 N N . VAL A 1 136 ? -12.822 -2.292 6.506 1.00 93.06 136 VAL A N 1
ATOM 1088 C CA . VAL A 1 136 ? -12.589 -0.857 6.720 1.00 93.06 136 VAL A CA 1
ATOM 1089 C C . VAL A 1 136 ? -12.033 -0.201 5.461 1.00 93.06 136 VAL A C 1
ATOM 1091 O O . VAL A 1 136 ? -12.489 0.868 5.075 1.00 93.06 136 VAL A O 1
ATOM 1094 N N . VAL A 1 137 ? -11.092 -0.845 4.769 1.00 94.44 137 VAL A N 1
ATOM 1095 C CA . VAL A 1 137 ? -10.545 -0.327 3.505 1.00 94.44 137 VAL A CA 1
ATOM 1096 C C . VAL A 1 137 ? -11.628 -0.228 2.430 1.00 94.44 137 VAL A C 1
ATOM 1098 O O . VAL A 1 137 ? -11.705 0.790 1.741 1.00 94.44 137 VAL A O 1
ATOM 1101 N N . ARG A 1 138 ? -12.503 -1.236 2.310 1.00 94.69 138 ARG A N 1
ATOM 1102 C CA . ARG A 1 138 ? -13.666 -1.173 1.410 1.00 94.69 138 ARG A CA 1
ATOM 1103 C C . ARG A 1 138 ? -14.603 -0.020 1.781 1.00 94.69 138 ARG A C 1
ATOM 1105 O O . ARG A 1 138 ? -15.009 0.719 0.888 1.00 94.69 138 ARG A O 1
ATOM 1112 N N . LEU A 1 139 ? -14.869 0.190 3.073 1.00 94.19 139 LEU A N 1
ATOM 1113 C CA . LEU A 1 139 ? -15.676 1.316 3.549 1.00 94.19 139 LEU A CA 1
ATOM 1114 C C . LEU A 1 139 ? -15.021 2.661 3.222 1.00 94.19 139 LEU A C 1
ATOM 1116 O O . LEU A 1 139 ? -15.693 3.527 2.688 1.00 94.19 139 LEU A O 1
ATOM 1120 N N . ILE A 1 140 ? -13.714 2.828 3.450 1.00 94.38 140 ILE A N 1
ATOM 1121 C CA . ILE A 1 140 ? -12.984 4.062 3.109 1.00 94.38 140 ILE A CA 1
ATOM 1122 C C . ILE A 1 140 ? -13.117 4.389 1.617 1.00 94.38 140 ILE A C 1
ATOM 1124 O O . ILE A 1 140 ? -13.256 5.555 1.249 1.00 94.38 140 ILE A O 1
ATOM 1128 N N . ARG A 1 141 ? -13.056 3.367 0.754 1.00 93.25 141 ARG A N 1
ATOM 1129 C CA . ARG A 1 141 ? -13.186 3.529 -0.701 1.00 93.25 141 ARG A CA 1
ATOM 1130 C C . ARG A 1 141 ? -14.612 3.877 -1.131 1.00 93.25 141 ARG A C 1
ATOM 1132 O O . ARG A 1 141 ? -14.763 4.586 -2.120 1.00 93.25 141 ARG A O 1
ATOM 1139 N N . ALA A 1 142 ? -15.622 3.371 -0.426 1.00 93.00 142 ALA A N 1
ATOM 1140 C CA . ALA A 1 142 ? -17.028 3.639 -0.717 1.00 93.00 142 ALA A CA 1
ATOM 1141 C C . ALA A 1 142 ? -17.494 4.990 -0.148 1.00 93.00 142 ALA A C 1
ATOM 1143 O O . ALA A 1 142 ? -18.134 5.767 -0.848 1.00 93.00 142 ALA A O 1
ATOM 1144 N N . ASP A 1 143 ? -17.148 5.270 1.109 1.00 93.75 143 ASP A N 1
ATOM 1145 C CA . ASP A 1 143 ? -17.531 6.467 1.848 1.00 93.75 143 ASP A CA 1
ATOM 1146 C C . ASP A 1 143 ? -16.496 6.787 2.946 1.00 93.75 143 ASP A C 1
ATOM 1148 O O . ASP A 1 143 ? -16.517 6.261 4.066 1.00 93.75 143 ASP A O 1
ATOM 1152 N N . LEU A 1 144 ? -15.581 7.708 2.630 1.00 92.00 144 LEU A N 1
ATOM 1153 C CA . LEU A 1 144 ? -14.565 8.182 3.571 1.00 92.00 144 LEU A CA 1
ATOM 1154 C C . LEU A 1 144 ? -15.177 8.886 4.797 1.00 92.00 144 LEU A C 1
ATOM 1156 O O . LEU A 1 144 ? -14.579 8.852 5.873 1.00 92.00 144 LEU A O 1
ATOM 1160 N N . GLY A 1 145 ? -16.332 9.540 4.654 1.00 92.12 145 GLY A N 1
ATOM 1161 C CA . GLY A 1 145 ? -17.005 10.237 5.749 1.00 92.12 145 GLY A CA 1
ATOM 1162 C C . GLY A 1 145 ? -17.572 9.252 6.767 1.00 92.12 145 GLY A C 1
ATOM 1163 O O . GLY A 1 145 ? -17.294 9.371 7.963 1.00 92.12 145 GLY A O 1
ATOM 1164 N N . ALA A 1 146 ? -18.282 8.231 6.284 1.00 91.44 146 ALA A N 1
ATOM 1165 C CA . ALA A 1 146 ? -18.772 7.134 7.111 1.00 91.44 146 ALA A CA 1
ATOM 1166 C C . ALA A 1 146 ? -17.621 6.365 7.773 1.00 91.44 146 ALA A C 1
ATOM 1168 O O . ALA A 1 146 ? -17.687 6.093 8.971 1.00 91.44 146 ALA A O 1
ATOM 1169 N N . ALA A 1 147 ? -16.536 6.089 7.036 1.00 92.25 147 ALA A N 1
ATOM 1170 C CA . ALA A 1 147 ? -15.344 5.463 7.603 1.00 92.25 147 ALA A CA 1
ATOM 1171 C C . ALA A 1 147 ? -14.763 6.294 8.753 1.00 92.25 147 ALA A C 1
ATOM 1173 O O . ALA A 1 147 ? -14.531 5.768 9.834 1.00 92.25 147 ALA A O 1
ATOM 1174 N N . LYS A 1 148 ? -14.576 7.605 8.566 1.00 91.12 148 LYS A N 1
ATOM 1175 C CA . LYS A 1 148 ? -14.076 8.488 9.631 1.00 91.12 148 LYS A CA 1
ATOM 1176 C C . LYS A 1 148 ? -14.987 8.503 10.852 1.00 91.12 148 LYS A C 1
ATOM 1178 O O . LYS A 1 148 ? -14.486 8.469 11.969 1.00 91.12 148 LYS A O 1
ATOM 1183 N N . LYS A 1 149 ? -16.306 8.523 10.651 1.00 89.62 149 LYS A N 1
ATOM 1184 C CA . LYS A 1 149 ? -17.277 8.474 11.749 1.00 89.62 149 LYS A CA 1
ATOM 1185 C C . LYS A 1 149 ? -17.173 7.158 12.520 1.00 89.62 149 LYS A C 1
ATOM 1187 O O . LYS A 1 149 ? -17.020 7.194 13.734 1.00 89.62 149 LYS A O 1
ATOM 1192 N N . LEU A 1 150 ? -17.162 6.020 11.822 1.00 87.12 150 LEU A N 1
ATOM 1193 C CA . LEU A 1 150 ? -16.971 4.699 12.429 1.00 87.12 150 LEU A CA 1
ATOM 1194 C C . LEU A 1 150 ? -15.680 4.651 13.256 1.00 87.12 150 LEU A C 1
ATOM 1196 O O . LEU A 1 150 ? -15.686 4.223 14.404 1.00 87.12 150 LEU A O 1
ATOM 1200 N N . LEU A 1 151 ? -14.587 5.138 12.671 1.00 86.12 151 LEU A N 1
ATOM 1201 C CA . LEU A 1 151 ? -13.254 5.075 13.260 1.00 86.12 151 LEU A CA 1
ATOM 1202 C C . LEU A 1 151 ? -13.032 6.098 14.382 1.00 86.12 151 LEU A C 1
ATOM 1204 O O . LEU A 1 151 ? -12.148 5.901 15.207 1.00 86.12 151 LEU A O 1
ATOM 1208 N N . SER A 1 152 ? -13.838 7.160 14.459 1.00 83.06 152 SER A N 1
ATOM 1209 C CA . SER A 1 152 ? -13.766 8.144 15.551 1.00 83.06 152 SER A CA 1
ATOM 1210 C C . SER A 1 152 ? -14.198 7.591 16.912 1.00 83.06 152 SER A C 1
ATOM 1212 O O . SER A 1 152 ? -13.902 8.196 17.936 1.00 83.06 152 SER A O 1
ATOM 1214 N N . HIS A 1 153 ? -14.878 6.442 16.923 1.00 74.62 153 HIS A N 1
ATOM 1215 C CA . HIS A 1 153 ? -15.276 5.738 18.140 1.00 74.62 153 HIS A CA 1
ATOM 1216 C C . HIS A 1 153 ? -14.199 4.777 18.659 1.00 74.62 153 HIS A C 1
ATOM 1218 O O . HIS A 1 153 ? -14.383 4.185 19.721 1.00 74.62 153 HIS A O 1
ATOM 1224 N N . LEU A 1 154 ? -13.090 4.606 17.929 1.00 73.19 154 LEU A N 1
ATOM 1225 C CA . LEU A 1 154 ? -11.978 3.789 18.397 1.00 73.19 154 LEU A CA 1
ATOM 1226 C C . LEU A 1 154 ? -11.292 4.494 19.574 1.00 73.19 154 LEU A C 1
ATOM 1228 O O . LEU A 1 154 ? -11.043 5.702 19.487 1.00 73.19 154 LEU A O 1
ATOM 1232 N N . PRO A 1 155 ? -10.961 3.771 20.659 1.00 63.38 155 PRO A N 1
ATOM 1233 C CA . PRO A 1 155 ? -10.201 4.348 21.754 1.00 63.38 155 PRO A CA 1
ATOM 1234 C C . PRO A 1 155 ? -8.884 4.893 21.199 1.00 63.38 155 PRO A C 1
ATOM 1236 O O . PRO A 1 155 ? -8.134 4.181 20.525 1.00 63.38 155 PRO A O 1
ATOM 1239 N N . ILE A 1 156 ? -8.624 6.180 21.439 1.00 57.62 156 ILE A N 1
ATOM 1240 C CA . ILE A 1 156 ? -7.353 6.792 21.058 1.00 57.62 156 ILE A CA 1
ATOM 1241 C C . ILE A 1 156 ? -6.268 6.031 21.825 1.00 57.62 156 ILE A C 1
ATOM 1243 O O . ILE A 1 156 ? -6.395 5.885 23.042 1.00 57.62 156 ILE A O 1
ATOM 1247 N N . PRO A 1 157 ? -5.213 5.541 21.152 1.00 52.22 157 PRO A N 1
ATOM 1248 C CA . PRO A 1 157 ? -4.016 5.083 21.826 1.00 52.22 157 PRO A CA 1
ATOM 1249 C C . PRO A 1 157 ? -3.591 6.104 22.877 1.00 52.22 157 PRO A C 1
ATOM 1251 O O . PRO A 1 157 ? -3.134 7.184 22.508 1.00 52.22 157 PRO A O 1
ATOM 1254 N N . GLU A 1 158 ? -3.705 5.779 24.165 1.00 45.66 158 GLU A N 1
ATOM 1255 C CA . GLU A 1 158 ? -2.981 6.549 25.170 1.00 45.66 158 GLU A CA 1
ATOM 1256 C C . GLU A 1 158 ? -1.510 6.524 24.745 1.00 45.66 158 GLU A C 1
ATOM 1258 O O . GLU A 1 158 ? -0.931 5.459 24.472 1.00 45.66 158 GLU A O 1
ATOM 1263 N N . SER A 1 159 ? -0.969 7.719 24.523 1.00 41.47 159 SER A N 1
ATOM 1264 C CA . SER A 1 159 ? 0.449 7.939 24.297 1.00 41.47 159 SER A CA 1
ATOM 1265 C C . SER A 1 159 ? 1.167 7.446 25.547 1.00 41.47 159 SER A C 1
ATOM 1267 O O . SER A 1 159 ? 1.005 8.048 26.607 1.00 41.47 159 SER A O 1
ATOM 1269 N N . ALA A 1 160 ? 1.870 6.320 25.414 1.00 37.59 160 ALA A N 1
ATOM 1270 C CA . ALA A 1 160 ? 2.824 5.853 26.411 1.00 37.59 160 ALA A CA 1
ATOM 1271 C C . ALA A 1 160 ? 4.062 6.756 26.407 1.00 37.59 160 ALA A C 1
ATOM 1273 O O . ALA A 1 160 ? 4.435 7.221 25.301 1.00 37.59 160 ALA A O 1
#

Secondary structure (DSSP, 8-state):
-------HHHHHHHH---HHHHHHHHHSGGGHHHHHHHHHHHHHHHH-HHHHHHHHS---HHHHHHHTT-S-TT-S--SS-HHHHHHHHHTT-HHHHHHHHHHHHHHHHHHHH-SS--HHHHHHHHHHTT--HHHHHHHHHH-HHHHHHHHTTSPP----